Protein AF-A0A1G1SYT1-F1 (afdb_monomer)

Nearest PDB structures (foldseek):
  1r1u-assembly2_D  TM=5.328E-01  e=7.848E-03  Staphylococcus aureus
  6j05-assembly1_A  TM=5.611E-01  e=4.201E-02  Acidithiobacillus ferrooxidans
  6j05-assembly1_B  TM=4.981E-01  e=2.257E-02  Acidithiobacillus ferrooxidans
  8qkf-assembly1_B  TM=4.812E-01  e=3.079E-02  Mycolicibacterium smegmatis
  3e6m-assembly3_E  TM=3.627E-01  e=3.264E-01  Ruegeria pomeroyi

Solvent-accessible surface area (backbone atoms only — not comparable to full-atom values): 7547 Å² total; per-residue (Å²): 137,85,85,78,86,72,84,79,69,82,77,69,95,68,85,82,84,42,73,74,58,59,66,46,45,63,55,52,50,48,46,51,51,52,52,54,55,56,49,74,71,47,98,58,54,64,54,52,73,65,45,50,60,54,53,48,53,47,57,54,32,48,76,71,74,48,89,77,58,73,68,57,54,46,33,71,73,70,73,43,56,65,69,56,50,52,49,49,55,51,49,39,32,72,74,60,50,26,47,80,43,80,54,96,92,45,76,49,74,40,53,51,57,59,49,55,51,54,59,72,68,109

pLDDT: mean 73.46, std 10.27, range [47.88, 92.38]

Foldseek 3Di:
DDPPDDDDDPPDPDDPDDPVVVVLVVLVVVLVVVVVVLLVVAPDSVLCVLQVVLVVVQVVVVVVVNDDDPQVSSCVRVVDDSVVSVVSLVSCVVSVQWDWDDDPPDIDIDRVSNVVSVVVSD

Structure (mmCIF, N/CA/C/O backbone):
data_AF-A0A1G1SYT1-F1
#
_entry.id   AF-A0A1G1SYT1-F1
#
loop_
_atom_site.group_PDB
_atom_site.id
_atom_site.type_symbol
_atom_site.label_atom_id
_atom_site.label_alt_id
_atom_site.label_comp_id
_atom_site.label_asym_id
_atom_site.label_entity_id
_atom_site.label_seq_id
_atom_site.pdbx_PDB_ins_code
_atom_site.Cartn_x
_atom_site.Cartn_y
_atom_site.Cartn_z
_atom_site.occupancy
_atom_site.B_iso_or_equiv
_atom_site.auth_seq_id
_atom_site.auth_comp_id
_atom_site.auth_asym_id
_atom_site.auth_atom_id
_atom_site.pdbx_PDB_model_num
ATOM 1 N N . MET A 1 1 ? -18.704 38.503 13.436 1.00 47.88 1 MET A N 1
ATOM 2 C CA . MET A 1 1 ? -18.419 37.410 14.390 1.00 47.88 1 MET A CA 1
ATOM 3 C C . MET A 1 1 ? -17.553 36.396 13.669 1.00 47.88 1 MET A C 1
ATOM 5 O O . MET A 1 1 ? -18.030 35.772 12.733 1.00 47.88 1 MET A O 1
ATOM 9 N N . 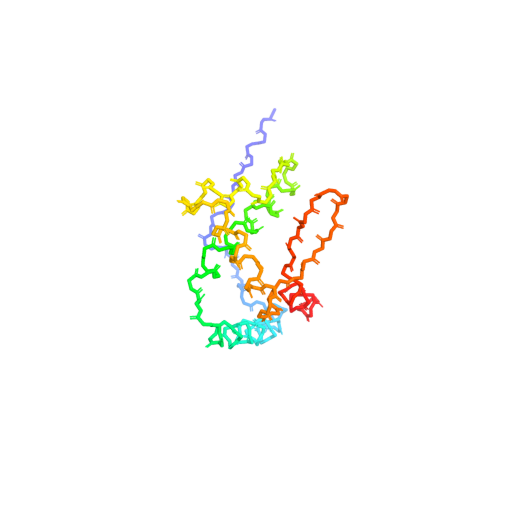SER A 1 2 ? -16.271 36.317 14.010 1.00 51.69 2 SER A N 1
ATOM 10 C CA . SER A 1 2 ? -15.328 35.349 13.446 1.00 51.69 2 SER A CA 1
ATOM 11 C C . SER A 1 2 ? -15.472 34.018 14.187 1.00 51.69 2 SER A C 1
ATOM 13 O O . SER A 1 2 ? -15.179 33.931 15.375 1.00 51.69 2 SER A O 1
ATOM 15 N N . LEU A 1 3 ? -15.948 32.983 13.493 1.00 63.25 3 LEU A N 1
ATOM 16 C CA . LEU A 1 3 ? -15.896 3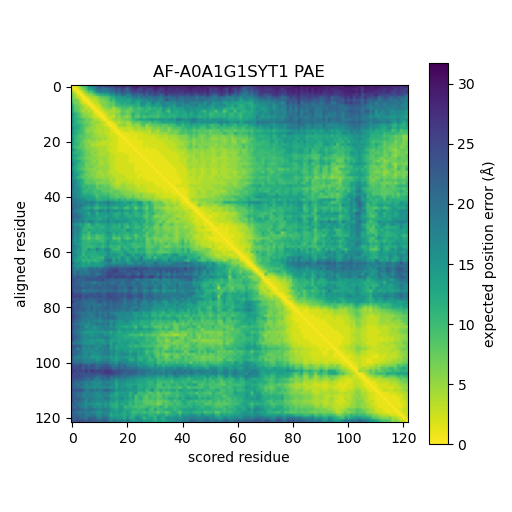1.601 13.972 1.00 63.25 3 LEU A CA 1
ATOM 17 C C . LEU A 1 3 ? -14.463 31.093 13.792 1.00 63.25 3 LEU A C 1
ATOM 19 O O . LEU A 1 3 ? -14.089 30.637 12.716 1.00 63.25 3 LEU A O 1
ATOM 23 N N . THR A 1 4 ? -13.643 31.197 14.835 1.00 65.94 4 THR A N 1
ATOM 24 C CA . THR A 1 4 ? -12.371 30.474 14.890 1.00 65.94 4 THR A CA 1
ATOM 25 C C . THR A 1 4 ? -12.682 29.024 15.233 1.00 65.94 4 THR A C 1
ATOM 27 O O . THR A 1 4 ? -12.879 28.687 16.400 1.00 65.94 4 THR A O 1
ATOM 30 N N . TRP A 1 5 ? -12.787 28.173 14.215 1.00 80.62 5 TRP A N 1
ATOM 31 C CA . TRP A 1 5 ? -12.771 26.731 14.432 1.00 80.62 5 TRP A CA 1
ATOM 32 C C . TRP A 1 5 ? -11.447 26.353 15.113 1.00 80.62 5 TRP A C 1
ATOM 34 O O . TRP A 1 5 ? -10.381 26.779 14.668 1.00 80.62 5 TRP A O 1
ATOM 44 N N . GLN A 1 6 ? -11.520 25.595 16.206 1.00 77.75 6 GLN A N 1
ATOM 45 C CA . GLN A 1 6 ? -10.358 25.042 16.899 1.00 77.75 6 GLN A CA 1
ATOM 46 C C . GLN A 1 6 ? -10.521 23.522 16.983 1.00 77.75 6 GLN A C 1
ATOM 48 O O . GLN A 1 6 ? -11.598 23.059 17.371 1.00 77.75 6 GLN A O 1
ATOM 53 N N . PRO A 1 7 ? -9.493 22.737 16.620 1.00 78.19 7 PRO A N 1
ATOM 54 C CA . PRO A 1 7 ? -9.558 21.292 16.752 1.00 78.19 7 PRO A CA 1
ATOM 55 C C . PRO A 1 7 ? -9.597 20.895 18.231 1.00 78.19 7 PRO A C 1
ATOM 57 O O . PRO A 1 7 ? -8.863 21.442 19.055 1.00 78.19 7 PRO A O 1
ATOM 60 N N . ASN A 1 8 ? -10.427 19.904 18.559 1.00 80.62 8 ASN A N 1
ATOM 61 C CA . ASN A 1 8 ? -10.381 19.262 19.869 1.00 80.62 8 ASN A CA 1
ATOM 62 C C . ASN A 1 8 ? -9.046 18.525 20.035 1.00 80.62 8 ASN A C 1
ATOM 64 O O . ASN A 1 8 ? -8.576 17.859 19.111 1.00 80.62 8 ASN A O 1
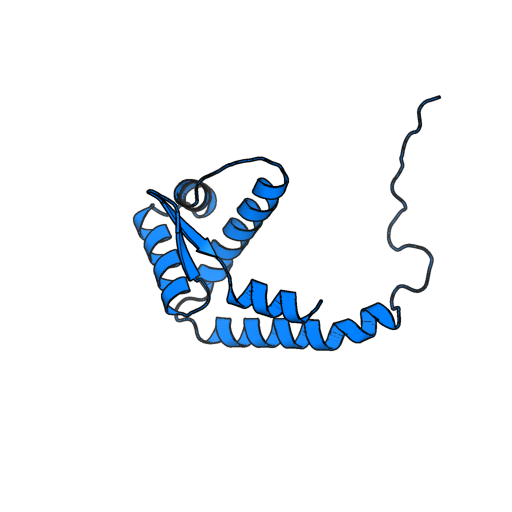ATOM 68 N N . LEU A 1 9 ? -8.453 18.624 21.225 1.00 80.88 9 LEU A N 1
ATOM 69 C CA . LEU A 1 9 ? -7.214 17.924 21.547 1.00 80.88 9 LEU A CA 1
ATOM 70 C C . LEU A 1 9 ? -7.455 16.410 21.602 1.00 80.88 9 LEU A C 1
ATOM 72 O O . LEU A 1 9 ? -8.455 15.947 22.151 1.00 80.88 9 LEU A O 1
ATOM 76 N N . LEU A 1 10 ? -6.523 15.650 21.027 1.00 84.06 10 LEU A N 1
ATOM 77 C CA . LEU A 1 10 ? -6.506 14.193 21.117 1.00 84.06 10 LEU A CA 1
ATOM 78 C C . LEU A 1 10 ? -5.755 13.750 22.391 1.00 84.06 10 LEU A C 1
ATOM 80 O O . LEU A 1 10 ? -4.748 14.375 22.734 1.00 84.06 10 LEU A O 1
ATOM 84 N N . PRO A 1 11 ? -6.189 12.663 23.061 1.00 83.62 11 PRO A N 1
ATOM 85 C CA . PRO A 1 11 ? -7.343 11.829 22.721 1.00 83.62 11 PRO A CA 1
ATOM 86 C C . PRO A 1 11 ? -8.678 12.482 23.124 1.00 83.62 11 PRO A C 1
ATOM 88 O O . PRO A 1 11 ? -8.734 13.213 24.114 1.00 83.62 11 PRO A O 1
ATOM 91 N N . PRO A 1 12 ? -9.771 12.208 22.390 1.00 81.62 12 PRO A N 1
ATOM 92 C CA . PRO A 1 12 ? -11.080 12.713 22.768 1.00 81.62 12 PRO A CA 1
ATOM 93 C C . PRO A 1 12 ? -11.516 12.098 24.102 1.00 81.62 12 PRO A C 1
ATOM 95 O O . PRO A 1 12 ? -11.240 10.934 24.396 1.00 81.62 12 PRO A O 1
ATOM 98 N N . SER A 1 13 ? -12.222 12.880 24.912 1.00 79.06 13 SER A N 1
ATOM 99 C CA . SER A 1 13 ? -12.800 12.399 26.165 1.00 79.06 13 SER A CA 1
ATOM 100 C C . SER A 1 13 ? -13.983 11.471 25.856 1.00 79.06 13 SER A C 1
ATOM 102 O O . SER A 1 13 ? -15.063 11.943 25.510 1.00 79.06 13 SER A O 1
ATOM 104 N N . GLY A 1 14 ? -13.783 10.153 25.927 1.00 82.44 14 GLY A N 1
ATOM 105 C CA . GLY A 1 14 ? -14.831 9.163 25.660 1.00 82.44 14 GLY A CA 1
ATOM 106 C C . GLY A 1 14 ? -14.309 7.736 25.473 1.00 82.44 14 GLY A C 1
ATOM 107 O O . GLY A 1 14 ? -13.107 7.485 25.533 1.00 82.44 14 GLY A O 1
ATOM 108 N N . GLU A 1 15 ? -15.230 6.797 25.246 1.00 83.25 15 GLU A N 1
ATOM 109 C CA . GLU A 1 15 ? -14.906 5.409 24.897 1.00 83.25 15 GLU A CA 1
ATOM 110 C C . GLU A 1 15 ? -14.338 5.350 23.469 1.00 83.25 15 GLU A C 1
ATOM 112 O O . GLU A 1 15 ? -15.043 5.604 22.493 1.00 83.25 15 GLU A O 1
ATOM 117 N N . LEU A 1 16 ? -13.046 5.033 23.349 1.00 82.31 16 LEU A N 1
ATOM 118 C CA . LEU A 1 16 ? -12.343 4.951 22.062 1.00 82.31 16 LEU A CA 1
ATOM 119 C C . LEU A 1 16 ? -12.603 3.616 21.345 1.00 82.31 16 LEU A C 1
ATOM 121 O O . LEU A 1 16 ? -12.673 3.555 20.117 1.00 82.31 16 LEU A O 1
ATOM 125 N N . GLU A 1 17 ? -12.766 2.540 22.112 1.00 88.94 17 GLU A N 1
ATOM 126 C CA . GLU A 1 17 ? -12.886 1.172 21.608 1.00 88.94 17 GLU A CA 1
ATOM 127 C C . GLU A 1 17 ? -14.348 0.744 21.486 1.00 88.94 17 GLU A C 1
ATOM 129 O O . GLU A 1 17 ? -14.869 -0.062 22.250 1.00 88.94 17 GLU A O 1
ATOM 134 N N . THR A 1 18 ? -15.042 1.277 20.486 1.00 91.62 18 THR A N 1
ATOM 135 C CA . THR A 1 18 ? -16.446 0.907 20.283 1.00 91.62 18 THR A CA 1
ATOM 136 C C . THR A 1 18 ? -16.583 -0.515 19.733 1.00 91.62 18 THR A C 1
ATOM 138 O O . THR A 1 18 ? -15.794 -0.970 18.900 1.00 91.62 18 THR A O 1
ATOM 141 N N . ARG A 1 19 ? -17.672 -1.208 20.097 1.00 90.69 19 ARG A N 1
ATOM 142 C CA . ARG A 1 19 ? -18.024 -2.525 19.527 1.00 90.69 19 ARG A CA 1
ATOM 143 C C . ARG A 1 19 ? -18.028 -2.524 17.992 1.00 90.69 19 ARG A C 1
ATOM 145 O O . ARG A 1 19 ? -17.671 -3.533 17.389 1.00 90.69 19 ARG A O 1
ATOM 152 N N . ALA A 1 20 ? -18.457 -1.430 17.361 1.00 88.81 20 ALA A N 1
ATOM 153 C CA . ALA A 1 20 ? -18.488 -1.312 15.905 1.00 88.81 20 ALA A CA 1
ATOM 154 C C . ALA A 1 20 ? -17.074 -1.340 15.299 1.00 88.81 20 ALA A C 1
ATOM 156 O O . ALA A 1 20 ? -16.831 -2.105 14.367 1.00 88.81 20 ALA A O 1
ATOM 157 N N . VAL A 1 21 ? -16.134 -0.578 15.868 1.00 88.94 21 VAL A N 1
ATOM 158 C CA . VAL A 1 21 ? -14.728 -0.551 15.429 1.00 88.94 21 VAL A CA 1
ATOM 159 C C . VAL A 1 21 ? -14.037 -1.881 15.737 1.00 88.94 21 VAL A C 1
ATOM 161 O O . VAL A 1 21 ? -13.411 -2.473 14.858 1.00 88.94 21 VAL A O 1
ATOM 164 N N . LEU A 1 22 ? -14.226 -2.420 16.946 1.00 91.06 22 LEU A N 1
ATOM 165 C CA . LEU A 1 22 ? -13.639 -3.699 17.356 1.00 91.06 22 LEU A CA 1
ATOM 166 C C . LEU A 1 22 ? -14.104 -4.874 16.486 1.00 91.06 22 LEU A C 1
ATOM 168 O O . LEU A 1 22 ? -13.329 -5.793 16.245 1.00 91.06 22 LEU A O 1
ATOM 172 N N . LYS A 1 23 ? -15.336 -4.846 15.962 1.00 92.38 23 LYS A N 1
ATOM 173 C CA . LYS A 1 23 ? -15.818 -5.860 15.009 1.00 92.38 23 LYS A CA 1
ATOM 174 C C . LYS A 1 23 ? -15.109 -5.807 13.653 1.00 92.38 23 LYS A C 1
ATOM 176 O O . LYS A 1 23 ? -15.006 -6.847 13.009 1.00 92.38 23 LYS A O 1
ATOM 18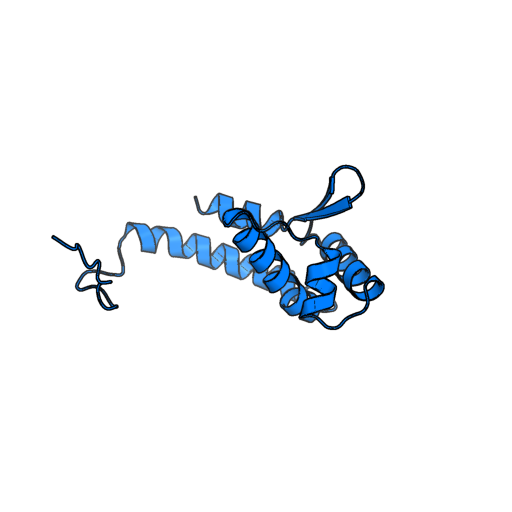1 N N . LYS A 1 24 ? -14.617 -4.639 13.223 1.00 89.06 24 LYS A N 1
ATOM 182 C CA . LYS A 1 24 ? -13.841 -4.490 11.977 1.00 89.06 24 LYS A CA 1
ATOM 183 C C . LYS A 1 24 ? -12.366 -4.877 12.149 1.00 89.06 24 LYS A C 1
ATOM 185 O O . LYS A 1 24 ? -11.726 -5.279 11.178 1.00 89.06 24 LYS A O 1
ATOM 190 N N . LEU A 1 25 ? -11.836 -4.817 13.375 1.00 89.88 25 LEU A N 1
ATOM 191 C CA . LEU A 1 25 ? -10.424 -5.085 13.675 1.00 89.88 25 LEU A CA 1
ATOM 192 C C . LEU A 1 25 ? -9.917 -6.460 13.182 1.00 89.88 25 LEU A C 1
ATOM 194 O O . LEU A 1 25 ? -8.841 -6.486 12.585 1.00 89.88 25 LEU A O 1
ATOM 198 N N . PRO A 1 26 ? -10.626 -7.596 13.366 1.00 90.69 26 PRO A N 1
ATOM 199 C CA . PRO A 1 26 ? -10.148 -8.895 12.890 1.00 90.69 26 PRO A CA 1
ATOM 200 C C . PRO A 1 26 ? -9.972 -8.943 11.372 1.00 90.69 26 PRO A C 1
ATOM 202 O O . PRO A 1 26 ? -8.953 -9.437 10.897 1.00 90.69 26 PRO A O 1
ATOM 205 N N . ALA A 1 27 ? -10.931 -8.391 10.622 1.00 87.38 27 ALA A N 1
ATOM 206 C CA . ALA A 1 27 ? -10.876 -8.363 9.167 1.00 87.38 27 ALA A CA 1
ATOM 207 C C . ALA A 1 27 ? -9.711 -7.486 8.685 1.00 87.38 27 ALA A C 1
ATOM 209 O O . ALA A 1 27 ? -8.910 -7.936 7.871 1.00 87.38 27 ALA A O 1
ATOM 210 N N . ALA A 1 28 ? -9.542 -6.290 9.262 1.00 86.44 28 ALA A N 1
ATOM 211 C CA . ALA A 1 28 ? -8.431 -5.397 8.929 1.00 86.44 28 ALA A CA 1
ATOM 212 C C . ALA A 1 28 ? -7.059 -6.021 9.251 1.00 86.44 28 ALA A C 1
ATOM 214 O O . ALA A 1 28 ? -6.111 -5.896 8.477 1.00 86.44 28 ALA A O 1
ATOM 215 N N . ARG A 1 29 ? -6.948 -6.747 10.373 1.00 87.56 29 ARG A N 1
ATOM 216 C CA . ARG A 1 29 ? -5.719 -7.468 10.739 1.00 87.56 29 ARG A CA 1
ATOM 217 C C . ARG A 1 29 ? -5.430 -8.649 9.814 1.00 87.56 29 ARG A C 1
ATOM 219 O O . ARG A 1 29 ? -4.265 -8.867 9.497 1.00 87.56 29 ARG A O 1
ATOM 226 N N . ALA A 1 30 ? -6.451 -9.397 9.396 1.00 87.62 30 ALA A N 1
ATOM 227 C CA . ALA A 1 30 ? -6.299 -10.506 8.452 1.00 87.62 30 ALA A CA 1
ATOM 228 C C . ALA A 1 30 ? -5.818 -10.003 7.084 1.00 87.62 30 ALA A C 1
ATOM 230 O O . ALA A 1 30 ? -4.835 -10.510 6.555 1.00 87.62 30 ALA A O 1
ATOM 231 N N . ALA A 1 31 ? -6.444 -8.937 6.594 1.00 81.88 31 ALA A N 1
ATOM 232 C CA . ALA A 1 31 ? -6.050 -8.209 5.398 1.00 81.88 31 ALA A CA 1
ATOM 233 C C . ALA A 1 31 ? -4.567 -7.770 5.437 1.00 81.88 31 ALA A C 1
ATOM 235 O O . ALA A 1 31 ? -3.791 -8.058 4.527 1.00 81.88 31 ALA A O 1
ATOM 236 N N . LEU A 1 32 ? -4.122 -7.145 6.534 1.00 83.81 32 LEU A N 1
ATOM 237 C CA . LEU A 1 32 ? -2.716 -6.751 6.681 1.00 83.81 32 LEU A CA 1
ATOM 238 C C . LEU A 1 32 ? -1.759 -7.958 6.736 1.00 83.81 32 LEU A C 1
ATOM 240 O O . LEU A 1 32 ? -0.642 -7.888 6.224 1.00 83.81 32 LEU A O 1
ATOM 244 N N . ALA A 1 33 ? -2.179 -9.060 7.362 1.00 86.19 33 ALA A N 1
ATOM 245 C CA . ALA A 1 33 ? -1.383 -10.281 7.439 1.00 86.19 33 ALA A CA 1
ATOM 246 C C . ALA A 1 33 ? -1.222 -10.958 6.069 1.00 86.19 33 ALA A C 1
ATOM 248 O O . ALA A 1 33 ? -0.129 -11.422 5.754 1.00 86.19 33 ALA A O 1
ATOM 249 N N . GLU A 1 34 ? -2.278 -10.974 5.253 1.00 83.75 34 GLU A N 1
ATOM 250 C CA . GLU A 1 34 ? -2.246 -11.479 3.878 1.00 83.75 34 GLU A CA 1
ATOM 251 C C . GLU A 1 34 ? -1.294 -10.653 3.013 1.00 83.75 34 GLU A C 1
ATOM 253 O O . GLU A 1 34 ? -0.378 -11.216 2.413 1.00 83.75 34 GLU A O 1
ATOM 258 N N . LEU A 1 35 ? -1.421 -9.319 3.042 1.00 80.19 35 LEU A N 1
ATOM 259 C CA . LEU A 1 35 ? -0.497 -8.427 2.342 1.00 80.19 35 LEU A CA 1
ATOM 260 C C . LEU A 1 35 ? 0.951 -8.699 2.766 1.00 80.19 35 LEU A C 1
ATOM 262 O O . LEU A 1 35 ? 1.806 -8.913 1.913 1.00 80.19 35 LEU A O 1
ATOM 266 N N . LYS A 1 36 ? 1.224 -8.766 4.077 1.00 82.56 36 LYS A N 1
ATOM 267 C CA . LYS A 1 36 ? 2.565 -9.067 4.602 1.00 82.56 36 LYS A CA 1
ATOM 268 C C . LYS A 1 36 ? 3.094 -10.422 4.115 1.00 82.56 36 LYS A C 1
ATOM 270 O O . LYS A 1 36 ? 4.287 -10.543 3.853 1.00 82.56 36 LYS A O 1
ATOM 275 N N . GLY A 1 37 ? 2.227 -11.426 3.996 1.00 83.44 37 GLY A N 1
ATOM 276 C CA . GLY A 1 37 ? 2.577 -12.733 3.444 1.00 83.44 37 GLY A CA 1
ATOM 277 C C . GLY A 1 37 ? 2.962 -12.668 1.966 1.00 83.44 37 GLY A C 1
ATOM 278 O O . GLY A 1 37 ? 3.965 -13.258 1.584 1.00 83.44 37 GLY A O 1
ATOM 279 N N . ILE A 1 38 ? 2.214 -11.914 1.155 1.00 77.56 38 ILE A N 1
ATOM 280 C CA . ILE A 1 38 ? 2.512 -11.716 -0.272 1.00 77.56 38 ILE A CA 1
ATOM 281 C C . ILE A 1 38 ? 3.833 -10.961 -0.440 1.00 77.56 38 ILE A C 1
ATOM 283 O O . ILE A 1 38 ? 4.678 -11.386 -1.225 1.00 77.56 38 ILE A O 1
ATOM 287 N N . VAL A 1 39 ? 4.059 -9.901 0.345 1.00 76.62 39 VAL A N 1
ATOM 288 C CA . VAL A 1 39 ? 5.318 -9.138 0.321 1.00 76.62 39 VAL A CA 1
ATOM 289 C C . VAL A 1 39 ? 6.532 -10.046 0.524 1.00 76.62 39 VAL A C 1
ATOM 291 O O . VAL A 1 39 ? 7.481 -9.965 -0.249 1.00 76.62 39 VAL A O 1
ATOM 294 N N . ALA A 1 40 ? 6.451 -10.976 1.478 1.00 78.81 40 ALA A N 1
ATOM 295 C CA . ALA A 1 40 ? 7.532 -11.909 1.801 1.00 78.81 40 ALA A CA 1
ATOM 296 C C . ALA A 1 40 ? 7.909 -12.885 0.669 1.00 78.81 40 ALA A C 1
ATOM 298 O O . ALA A 1 40 ? 8.924 -13.576 0.760 1.00 78.81 40 ALA A O 1
ATOM 299 N N . THR A 1 41 ? 7.093 -12.982 -0.386 1.00 77.56 41 THR A N 1
ATOM 300 C CA . THR A 1 41 ? 7.350 -13.855 -1.544 1.00 77.56 41 THR A CA 1
ATOM 301 C C . THR A 1 41 ? 8.080 -13.143 -2.686 1.00 77.56 41 THR A C 1
ATOM 303 O O . THR A 1 41 ? 8.467 -13.788 -3.660 1.00 77.56 41 THR A O 1
ATOM 306 N N . ILE A 1 42 ? 8.301 -11.830 -2.573 1.00 74.12 42 ILE A N 1
ATOM 307 C CA . ILE A 1 42 ? 8.858 -11.001 -3.643 1.00 74.12 42 ILE A CA 1
ATOM 308 C C . ILE A 1 42 ? 10.389 -11.030 -3.588 1.00 74.12 42 ILE A C 1
ATOM 310 O O . ILE A 1 42 ? 10.966 -10.762 -2.534 1.00 74.12 42 ILE A O 1
ATOM 314 N N . PRO A 1 43 ? 11.082 -11.263 -4.719 1.00 66.50 43 PRO A N 1
ATOM 315 C CA . PRO A 1 43 ? 12.546 -11.325 -4.757 1.00 66.50 43 PRO A CA 1
ATOM 316 C C . PRO A 1 43 ? 13.261 -10.047 -4.285 1.00 66.50 43 PRO A C 1
ATOM 318 O O . PRO A 1 43 ? 14.425 -10.102 -3.893 1.00 66.50 43 PRO A O 1
ATOM 321 N N . ASN A 1 44 ? 12.589 -8.894 -4.350 1.00 68.00 44 ASN A N 1
ATOM 322 C CA . ASN A 1 44 ? 13.100 -7.600 -3.905 1.00 68.00 44 ASN A CA 1
ATOM 323 C C . ASN A 1 44 ? 12.003 -6.766 -3.216 1.00 68.00 44 ASN A C 1
ATOM 325 O O . ASN A 1 44 ? 11.376 -5.905 -3.834 1.00 68.00 44 ASN A O 1
ATOM 329 N N . GLU A 1 45 ? 11.794 -7.009 -1.920 1.00 68.12 45 GLU A N 1
ATOM 330 C CA . GLU A 1 45 ? 10.816 -6.289 -1.088 1.00 68.12 45 GLU A CA 1
ATOM 331 C C . GLU A 1 45 ? 11.022 -4.764 -1.061 1.00 68.12 45 GLU A C 1
ATOM 333 O O . GLU A 1 45 ? 10.048 -4.024 -0.914 1.00 68.12 45 GLU A O 1
ATOM 338 N N . SER A 1 46 ? 12.260 -4.274 -1.244 1.00 68.88 46 SER A N 1
ATOM 339 C CA . SER A 1 46 ? 12.565 -2.830 -1.254 1.00 68.88 46 SER A CA 1
ATOM 340 C C . SER A 1 46 ? 11.749 -2.087 -2.305 1.00 68.88 46 SER A C 1
ATOM 342 O O . SER A 1 46 ? 11.336 -0.955 -2.077 1.00 68.88 46 SER A O 1
ATOM 344 N N . ILE A 1 47 ? 11.430 -2.755 -3.419 1.00 69.38 47 ILE A N 1
ATOM 345 C CA . ILE A 1 47 ? 10.616 -2.187 -4.490 1.00 69.38 47 ILE A CA 1
ATOM 346 C C . ILE A 1 47 ? 9.249 -1.730 -3.960 1.00 69.38 47 ILE A C 1
ATOM 348 O O . ILE A 1 47 ? 8.740 -0.706 -4.402 1.00 69.38 47 ILE A O 1
ATOM 352 N N . LEU A 1 48 ? 8.640 -2.423 -2.996 1.00 68.50 48 LEU A N 1
ATOM 353 C CA . LEU A 1 48 ? 7.358 -1.999 -2.425 1.00 68.50 48 LEU A CA 1
ATOM 354 C C . LEU A 1 48 ? 7.475 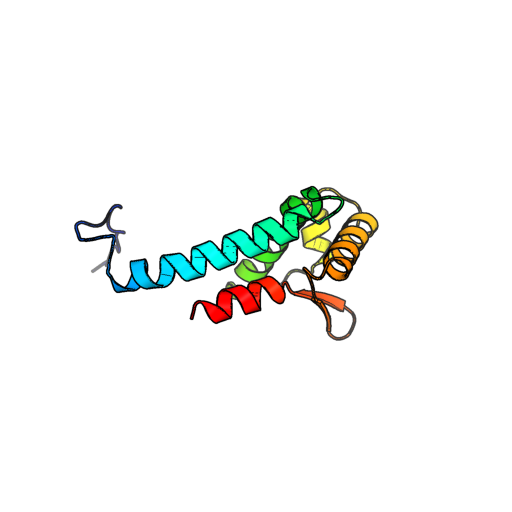-0.760 -1.544 1.00 68.50 48 LEU A C 1
ATOM 356 O O . LEU A 1 48 ? 6.643 0.134 -1.658 1.00 68.50 48 LEU A O 1
ATOM 360 N N . LEU A 1 49 ? 8.504 -0.692 -0.698 1.00 68.44 49 LEU A N 1
ATOM 361 C CA . LEU A 1 49 ? 8.770 0.492 0.126 1.00 68.44 49 LEU A CA 1
ATOM 362 C C . LEU A 1 49 ? 9.048 1.721 -0.740 1.00 68.44 49 LEU A C 1
ATOM 364 O O . LEU A 1 49 ? 8.668 2.828 -0.382 1.00 68.44 49 LEU A O 1
ATOM 368 N N . ASP A 1 50 ? 9.652 1.492 -1.899 1.00 65.06 50 ASP A N 1
ATOM 369 C CA . ASP A 1 50 ? 9.994 2.515 -2.871 1.00 65.06 50 ASP A CA 1
ATOM 370 C C . ASP A 1 50 ? 8.778 2.965 -3.706 1.00 65.06 50 ASP A C 1
ATOM 372 O O . ASP A 1 50 ? 8.652 4.129 -4.079 1.00 65.06 50 ASP A O 1
ATOM 376 N N . THR A 1 51 ? 7.856 2.050 -4.015 1.00 68.62 51 THR A N 1
ATOM 377 C CA . THR A 1 51 ? 6.754 2.286 -4.968 1.00 68.62 51 THR A CA 1
ATOM 378 C C . THR A 1 51 ? 5.411 2.611 -4.318 1.00 68.62 51 THR A C 1
ATOM 380 O O . THR A 1 51 ? 4.626 3.352 -4.909 1.00 68.62 51 THR A O 1
ATOM 383 N N . LEU A 1 52 ? 5.111 2.064 -3.135 1.00 71.25 52 LEU A N 1
ATOM 384 C CA . LEU A 1 52 ? 3.827 2.265 -2.453 1.00 71.25 52 LEU A CA 1
ATOM 385 C C . LEU A 1 52 ? 3.611 3.716 -2.007 1.00 71.25 52 LEU A C 1
ATOM 387 O O . LEU A 1 52 ? 2.533 4.237 -2.296 1.00 71.25 52 LEU A O 1
ATOM 391 N N . PRO A 1 53 ? 4.593 4.403 -1.385 1.00 71.06 53 PRO A N 1
ATOM 392 C CA . PRO A 1 53 ? 4.432 5.808 -1.016 1.00 71.06 53 PRO A CA 1
ATOM 393 C C . PRO A 1 53 ? 4.132 6.690 -2.228 1.00 71.06 53 PRO A C 1
ATOM 395 O O . PRO A 1 53 ? 3.316 7.597 -2.139 1.00 71.06 53 PRO A O 1
ATOM 398 N N . LEU A 1 54 ? 4.716 6.375 -3.390 1.00 69.19 54 LEU A N 1
ATOM 399 C CA . LEU A 1 54 ? 4.473 7.110 -4.632 1.00 69.19 54 LEU A CA 1
ATOM 400 C C . LEU A 1 54 ? 3.058 6.922 -5.167 1.00 69.19 54 LEU A C 1
ATOM 402 O O . LEU A 1 54 ? 2.448 7.868 -5.668 1.00 69.19 54 LEU A O 1
ATOM 406 N N . GLN A 1 55 ? 2.540 5.697 -5.087 1.00 68.69 55 GLN A N 1
ATOM 407 C CA . GLN A 1 55 ? 1.164 5.417 -5.483 1.00 68.69 55 GLN A CA 1
ATOM 408 C C . GLN A 1 55 ? 0.177 6.106 -4.541 1.00 68.69 55 GLN A C 1
ATOM 410 O O . GLN A 1 55 ? -0.773 6.722 -5.019 1.00 68.69 55 GLN A O 1
ATOM 415 N N . GLU A 1 56 ? 0.440 6.091 -3.232 1.00 70.19 56 GLU A N 1
ATOM 416 C CA . GLU A 1 56 ? -0.418 6.765 -2.259 1.00 70.19 56 GLU A CA 1
ATOM 417 C C . GLU A 1 56 ? -0.351 8.293 -2.395 1.00 70.19 56 GLU A C 1
ATOM 419 O O . GLU A 1 56 ? -1.388 8.951 -2.433 1.00 70.19 56 GLU A O 1
ATOM 424 N N . ALA A 1 57 ? 0.843 8.867 -2.572 1.00 71.19 57 ALA A N 1
ATOM 425 C CA . ALA A 1 57 ? 1.025 10.296 -2.811 1.00 71.19 57 ALA A CA 1
ATOM 426 C C . ALA A 1 57 ? 0.286 10.755 -4.074 1.00 71.19 57 ALA A C 1
ATOM 428 O O . ALA A 1 57 ? -0.358 11.804 -4.058 1.00 71.19 57 ALA A O 1
ATOM 429 N N . LYS A 1 58 ? 0.315 9.957 -5.151 1.00 68.38 58 LYS A N 1
ATOM 430 C CA . LYS A 1 58 ? -0.459 10.219 -6.371 1.00 68.38 58 LYS A CA 1
ATOM 431 C C . LYS A 1 58 ? -1.959 10.178 -6.109 1.00 68.38 58 LYS A C 1
ATOM 433 O O . LYS A 1 58 ? -2.667 11.086 -6.532 1.00 68.38 58 LYS A O 1
ATOM 438 N N . ASP A 1 59 ? -2.449 9.110 -5.489 1.00 67.69 59 ASP A N 1
ATOM 439 C CA . ASP A 1 59 ? -3.886 8.907 -5.303 1.00 67.69 59 ASP A CA 1
ATOM 440 C C . ASP A 1 59 ? -4.459 9.937 -4.319 1.00 67.69 59 ASP A C 1
ATOM 442 O O . ASP A 1 59 ? -5.534 10.480 -4.564 1.00 67.69 59 ASP A O 1
ATOM 446 N N . SER A 1 60 ? -3.689 10.312 -3.294 1.00 69.56 60 SER A N 1
ATOM 447 C CA . SER A 1 60 ? -3.973 11.448 -2.411 1.00 69.56 60 SER A CA 1
ATOM 448 C C . SER A 1 60 ? -3.999 12.774 -3.186 1.00 69.56 60 SER A C 1
ATOM 450 O O . SER A 1 60 ? -4.981 13.511 -3.132 1.00 69.56 60 SER A O 1
ATOM 452 N N . SER A 1 61 ? -2.987 13.035 -4.020 1.00 65.06 61 SER A N 1
ATOM 453 C CA . SER A 1 61 ? -2.909 14.247 -4.856 1.00 65.06 61 SER A CA 1
ATOM 454 C C . SER A 1 61 ? -4.042 14.342 -5.888 1.00 65.06 61 SER A C 1
ATOM 456 O O . SER A 1 61 ? -4.515 15.435 -6.204 1.00 65.06 61 SER A O 1
ATOM 458 N N . ALA A 1 62 ? -4.521 13.205 -6.402 1.00 65.19 62 ALA A N 1
ATOM 459 C CA . ALA A 1 62 ? -5.647 13.153 -7.329 1.00 65.19 62 ALA A CA 1
ATOM 460 C C . ALA A 1 62 ? -6.965 13.570 -6.657 1.00 65.19 62 ALA A C 1
ATOM 462 O O . ALA A 1 62 ? -7.781 14.237 -7.295 1.00 65.19 62 ALA A O 1
ATOM 463 N N . VAL A 1 63 ? -7.153 13.243 -5.370 1.00 64.12 63 VAL A N 1
ATOM 464 C CA . VAL A 1 63 ? -8.285 13.747 -4.566 1.00 64.12 63 VAL A CA 1
ATOM 465 C C . VAL A 1 63 ? -8.225 15.275 -4.434 1.00 64.12 63 VAL A C 1
ATOM 467 O O . VAL A 1 63 ? -9.263 15.934 -4.400 1.00 64.12 63 VAL A O 1
ATOM 470 N N . GLU A 1 64 ? -7.023 15.853 -4.443 1.00 61.53 64 GLU A N 1
ATOM 471 C CA . GLU A 1 64 ? -6.775 17.295 -4.329 1.00 61.53 64 GLU A CA 1
ATOM 472 C C . GLU A 1 64 ? -6.730 18.047 -5.681 1.00 61.53 64 GLU A C 1
ATOM 474 O O . GLU A 1 64 ? -6.430 19.239 -5.712 1.00 61.53 64 GLU A O 1
ATOM 479 N N . ASN A 1 65 ? -7.078 17.398 -6.804 1.00 50.88 65 ASN A N 1
ATOM 480 C CA . ASN A 1 65 ? -6.988 17.942 -8.175 1.00 50.88 65 ASN A CA 1
ATOM 481 C C . ASN A 1 65 ? -5.561 18.301 -8.650 1.00 50.88 65 ASN A C 1
ATOM 483 O O . ASN A 1 65 ? -5.391 19.141 -9.538 1.00 50.88 65 ASN A O 1
ATOM 487 N N . ILE A 1 66 ? -4.527 17.646 -8.119 1.00 55.00 66 ILE A N 1
ATOM 488 C CA . ILE A 1 66 ? -3.143 17.774 -8.596 1.00 55.00 66 ILE A CA 1
ATOM 489 C C . ILE A 1 66 ? -2.843 16.593 -9.536 1.00 55.00 66 ILE A C 1
ATOM 491 O O . ILE A 1 66 ? -2.725 15.447 -9.105 1.00 55.00 66 ILE A O 1
ATOM 495 N N . ILE A 1 67 ? -2.744 16.856 -10.846 1.00 52.91 67 ILE A N 1
ATOM 496 C CA . ILE A 1 67 ? -2.534 15.822 -11.876 1.00 52.91 67 ILE A CA 1
ATOM 497 C C . ILE A 1 67 ? -1.039 15.719 -12.213 1.00 52.91 67 ILE A C 1
ATOM 499 O O . ILE A 1 67 ? -0.502 16.584 -12.900 1.00 52.91 67 ILE A O 1
ATOM 503 N N . THR A 1 68 ? -0.394 14.626 -11.794 1.00 56.06 68 THR A N 1
ATOM 504 C CA . THR A 1 68 ? 1.001 14.282 -12.140 1.00 56.06 68 THR A CA 1
ATOM 505 C C . THR A 1 68 ? 1.083 12.883 -12.774 1.00 56.06 68 THR A C 1
ATOM 507 O O . THR A 1 68 ? 0.240 12.020 -12.515 1.00 56.06 68 THR A O 1
ATOM 510 N N . THR A 1 69 ? 2.079 12.633 -13.636 1.00 61.16 69 THR A N 1
ATOM 511 C CA . THR A 1 69 ? 2.269 11.342 -14.325 1.00 61.16 69 THR A CA 1
ATOM 512 C C . THR A 1 69 ? 3.136 10.343 -13.532 1.00 61.16 69 THR A C 1
ATOM 514 O O . THR A 1 69 ? 3.980 10.729 -12.725 1.00 61.16 69 THR A O 1
ATOM 517 N N . HIS A 1 70 ? 2.944 9.034 -13.768 1.00 57.97 70 HIS A N 1
ATOM 518 C CA . HIS A 1 70 ? 3.628 7.954 -13.027 1.00 57.97 70 HIS A CA 1
ATOM 519 C C . HIS A 1 70 ? 5.157 8.000 -13.169 1.00 57.97 70 HIS A C 1
ATOM 521 O O . HIS A 1 70 ? 5.868 7.759 -12.200 1.00 57.97 70 HIS A O 1
ATOM 527 N N . ASP A 1 71 ? 5.669 8.325 -14.357 1.00 56.09 71 ASP A N 1
ATOM 528 C CA . ASP A 1 71 ? 7.111 8.303 -14.626 1.00 56.09 71 ASP A CA 1
ATOM 529 C C . ASP A 1 71 ? 7.852 9.475 -13.966 1.00 56.09 71 ASP A C 1
ATOM 531 O O . ASP A 1 71 ? 9.039 9.353 -13.664 1.00 56.09 71 ASP A O 1
ATOM 535 N N . GLU A 1 72 ? 7.174 10.607 -13.771 1.00 60.72 72 GLU A N 1
ATOM 536 C CA . GLU A 1 72 ? 7.751 11.829 -13.199 1.00 60.72 72 GLU A CA 1
ATOM 537 C C . GLU A 1 72 ? 7.824 11.753 -11.669 1.00 60.72 72 GLU A C 1
ATOM 539 O O . GLU A 1 72 ? 8.864 12.090 -11.107 1.00 60.72 72 GLU A O 1
ATOM 544 N N .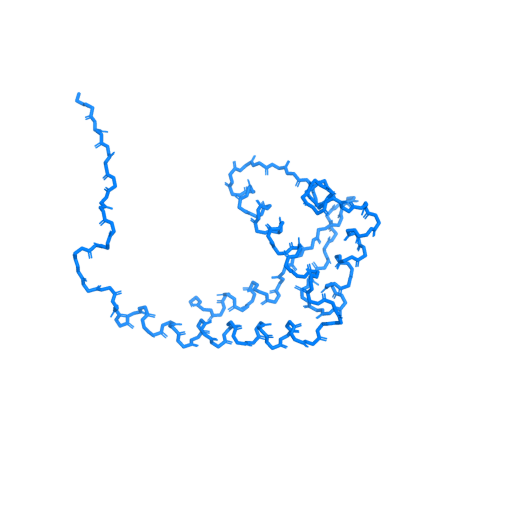 LEU A 1 73 ? 6.790 11.215 -11.003 1.00 62.84 73 LEU A N 1
ATOM 545 C CA . LEU A 1 73 ? 6.809 10.956 -9.551 1.00 62.84 73 LEU A CA 1
ATOM 546 C C . LEU A 1 73 ? 7.907 9.964 -9.169 1.00 62.84 73 LEU A C 1
ATOM 548 O O . LEU A 1 73 ? 8.713 10.220 -8.278 1.00 62.84 73 LEU A O 1
ATOM 552 N N . PHE A 1 74 ? 7.988 8.854 -9.904 1.00 60.81 74 PHE A N 1
ATOM 553 C CA . PHE A 1 74 ? 8.980 7.813 -9.654 1.00 60.81 74 PHE A CA 1
ATOM 554 C C . PHE A 1 74 ? 10.422 8.297 -9.821 1.00 60.81 74 PHE A C 1
ATOM 556 O O . PHE A 1 74 ? 11.288 7.934 -9.028 1.00 60.81 74 PHE A O 1
ATOM 563 N N . GLN A 1 75 ? 10.697 9.131 -10.826 1.00 59.34 75 GLN A N 1
ATOM 564 C CA . GLN A 1 75 ? 12.031 9.707 -11.016 1.00 59.34 75 GLN A CA 1
ATOM 565 C C . GLN A 1 75 ? 12.383 10.732 -9.932 1.00 59.34 75 GLN A C 1
ATOM 567 O O . GLN A 1 75 ? 13.526 10.758 -9.472 1.00 59.34 75 GLN A O 1
ATOM 572 N N . ALA A 1 76 ? 11.418 11.568 -9.533 1.00 60.97 76 ALA A N 1
ATOM 573 C CA . ALA A 1 76 ? 11.637 12.645 -8.574 1.00 60.97 76 ALA A CA 1
ATOM 574 C C . ALA A 1 76 ? 11.949 12.125 -7.162 1.00 60.97 76 ALA A C 1
ATOM 576 O O . ALA A 1 76 ? 12.817 12.681 -6.488 1.00 60.97 76 ALA A O 1
ATOM 577 N N . GLU A 1 77 ? 11.287 11.051 -6.731 1.00 60.06 77 GLU A N 1
ATOM 578 C CA . GLU A 1 77 ? 11.344 10.612 -5.333 1.00 60.06 77 GLU A CA 1
ATOM 579 C C . GLU A 1 77 ? 12.351 9.482 -5.090 1.00 60.06 77 GLU A C 1
ATOM 581 O O . GLU A 1 77 ? 13.090 9.514 -4.106 1.00 60.06 77 GLU A O 1
ATOM 586 N N . LEU A 1 78 ? 12.480 8.533 -6.026 1.00 63.38 78 LEU A N 1
ATOM 587 C CA . LEU A 1 78 ? 13.416 7.409 -5.886 1.00 63.38 78 LEU A CA 1
ATOM 588 C C . LEU A 1 78 ? 14.833 7.719 -6.364 1.00 63.38 78 LEU A C 1
ATOM 590 O O . LEU A 1 78 ? 15.739 6.911 -6.163 1.00 63.38 78 LEU A O 1
ATOM 594 N N . LYS A 1 79 ? 15.048 8.869 -7.018 1.00 66.69 79 LYS A N 1
ATOM 595 C CA . LYS A 1 79 ? 16.323 9.225 -7.671 1.00 66.69 79 LYS A CA 1
ATOM 596 C C . LYS A 1 79 ? 16.835 8.135 -8.628 1.00 66.69 79 LYS A C 1
ATOM 598 O O . LYS A 1 79 ? 18.036 8.043 -8.884 1.00 66.69 79 LYS A O 1
ATOM 603 N N . VAL A 1 80 ? 15.940 7.300 -9.157 1.00 67.94 80 VAL A N 1
ATOM 604 C CA . VAL A 1 80 ? 16.267 6.237 -10.113 1.00 67.94 80 VAL A CA 1
ATOM 605 C C . VAL A 1 80 ? 15.953 6.679 -11.535 1.00 67.94 80 VAL A C 1
ATOM 607 O O . VAL A 1 80 ? 15.092 7.523 -11.782 1.00 67.94 80 VAL A O 1
ATOM 610 N N . SER A 1 81 ? 16.652 6.087 -12.500 1.00 70.81 81 SER A N 1
ATOM 611 C CA . SER A 1 81 ? 16.393 6.357 -13.909 1.00 70.81 81 SER A CA 1
ATOM 612 C C . SER A 1 81 ? 15.021 5.809 -14.330 1.00 70.81 81 SER A C 1
ATOM 614 O O . SER A 1 81 ? 14.532 4.808 -13.798 1.00 70.81 81 SER A O 1
ATOM 616 N N . ARG A 1 82 ? 14.402 6.442 -15.334 1.00 67.06 82 ARG A N 1
ATOM 617 C CA . ARG A 1 82 ? 13.110 6.019 -15.907 1.00 67.06 82 ARG A CA 1
ATOM 618 C C . ARG A 1 82 ? 13.045 4.520 -16.277 1.00 67.06 82 ARG A C 1
ATOM 620 O O . ARG A 1 82 ? 12.023 3.899 -15.992 1.00 67.06 82 ARG A O 1
ATOM 627 N N . PRO A 1 83 ? 14.100 3.896 -16.847 1.00 74.50 83 PRO A N 1
ATOM 628 C CA . PRO A 1 83 ? 14.119 2.452 -17.097 1.00 74.50 83 PRO A CA 1
ATOM 629 C C . PRO A 1 83 ? 14.041 1.604 -15.821 1.00 74.50 83 PRO A C 1
ATOM 631 O O . PRO A 1 83 ? 13.360 0.582 -15.812 1.00 74.50 83 PRO A O 1
ATOM 634 N N . THR A 1 84 ? 14.702 2.030 -14.741 1.00 73.50 84 THR A N 1
ATOM 635 C CA . THR A 1 84 ? 14.679 1.323 -13.452 1.00 73.50 84 THR A CA 1
ATOM 636 C C . THR A 1 84 ? 13.294 1.391 -12.815 1.00 73.50 84 THR A C 1
ATOM 638 O O . THR A 1 84 ? 12.764 0.360 -12.409 1.00 73.50 84 THR A O 1
ATOM 641 N N . ALA A 1 85 ? 12.659 2.567 -12.819 1.00 70.19 85 ALA A N 1
ATOM 642 C CA . ALA A 1 85 ? 11.280 2.723 -12.353 1.00 70.19 85 ALA A CA 1
ATOM 643 C C . ALA A 1 85 ? 10.294 1.853 -13.155 1.00 70.19 85 ALA A C 1
ATOM 645 O O . ALA A 1 85 ? 9.451 1.163 -12.584 1.00 70.19 85 ALA A O 1
ATOM 646 N N . ALA A 1 86 ? 10.434 1.820 -14.484 1.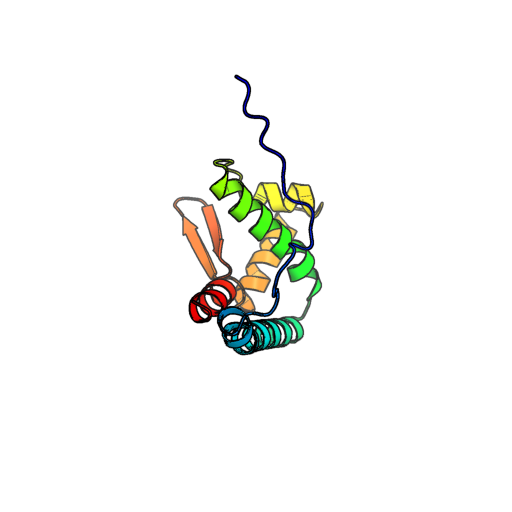00 75.81 86 ALA A N 1
ATOM 647 C CA . ALA A 1 86 ? 9.613 0.966 -15.337 1.00 75.81 86 ALA A CA 1
ATOM 648 C C . ALA A 1 86 ? 9.834 -0.531 -15.054 1.00 75.81 86 ALA A C 1
ATOM 650 O O . ALA A 1 86 ? 8.876 -1.303 -15.065 1.00 75.81 86 ALA A O 1
ATOM 651 N N . SER A 1 87 ? 11.076 -0.945 -14.781 1.00 80.56 87 SER A N 1
ATOM 652 C CA . SER A 1 87 ? 11.406 -2.319 -14.384 1.00 80.56 87 SER A CA 1
ATOM 653 C C . SER A 1 87 ? 10.689 -2.715 -13.091 1.00 80.56 87 SER A C 1
ATOM 655 O O . SER A 1 87 ? 10.035 -3.753 -13.042 1.00 80.56 87 SER A O 1
ATOM 657 N N . TYR A 1 88 ? 10.716 -1.843 -12.081 1.00 80.00 88 TYR A N 1
ATOM 658 C CA . TYR A 1 88 ? 10.046 -2.061 -10.798 1.00 80.00 88 TYR A CA 1
ATOM 659 C C . TYR A 1 88 ? 8.531 -2.207 -10.942 1.00 80.00 88 TYR A C 1
ATOM 661 O O . TYR A 1 88 ? 7.952 -3.156 -10.418 1.00 80.00 88 TYR A O 1
ATOM 669 N N . LEU A 1 89 ? 7.889 -1.324 -11.710 1.00 76.94 89 LEU A N 1
ATOM 670 C CA . LEU A 1 89 ? 6.447 -1.398 -11.958 1.00 76.94 89 LEU A CA 1
ATOM 671 C C . LEU A 1 89 ? 6.046 -2.681 -12.697 1.00 76.94 89 LEU A C 1
ATOM 673 O O . LEU A 1 89 ? 5.013 -3.275 -12.392 1.00 76.94 89 LEU A O 1
ATOM 677 N N . ASN A 1 90 ? 6.865 -3.134 -13.650 1.00 82.94 90 ASN A N 1
ATOM 678 C CA . ASN A 1 90 ? 6.619 -4.398 -14.340 1.00 82.94 90 ASN A CA 1
ATOM 679 C C . ASN A 1 90 ? 6.837 -5.608 -13.417 1.00 82.94 90 ASN A C 1
ATOM 681 O O . ASN A 1 90 ? 6.064 -6.557 -13.506 1.00 82.94 90 ASN A O 1
ATOM 685 N N . GLN A 1 91 ? 7.839 -5.572 -12.533 1.00 82.50 91 GLN A N 1
ATOM 686 C CA . GLN A 1 91 ? 8.092 -6.647 -11.570 1.00 82.50 91 GLN A CA 1
ATOM 687 C C . GLN A 1 91 ? 6.928 -6.785 -10.586 1.00 82.50 91 GLN A C 1
ATOM 689 O O . GLN A 1 91 ? 6.376 -7.866 -10.437 1.00 82.50 91 GLN A O 1
ATOM 694 N N . LEU A 1 92 ? 6.464 -5.674 -10.013 1.00 80.31 92 LEU A N 1
ATOM 695 C CA . LEU A 1 92 ? 5.296 -5.675 -9.130 1.00 80.31 92 LEU A CA 1
ATOM 696 C C . LEU A 1 92 ? 4.014 -6.137 -9.830 1.00 80.31 92 LEU A C 1
ATOM 698 O O . LEU A 1 92 ? 3.146 -6.739 -9.198 1.00 80.31 92 LEU A O 1
ATOM 702 N N . ALA A 1 93 ? 3.881 -5.862 -11.129 1.00 83.38 93 ALA A N 1
ATOM 703 C CA . ALA A 1 93 ? 2.773 -6.387 -11.912 1.00 83.38 93 ALA A CA 1
ATOM 704 C C . ALA A 1 93 ? 2.896 -7.900 -12.162 1.00 83.38 93 ALA A C 1
ATOM 706 O O . ALA A 1 93 ? 1.893 -8.609 -12.126 1.00 83.38 93 ALA A O 1
ATOM 707 N N . ALA A 1 94 ? 4.113 -8.404 -12.383 1.00 83.25 94 ALA A N 1
ATOM 708 C CA . ALA A 1 94 ? 4.380 -9.834 -12.529 1.00 83.25 94 ALA A CA 1
ATOM 709 C C . ALA A 1 94 ? 4.140 -10.605 -11.222 1.00 83.25 94 ALA A C 1
ATOM 711 O O . ALA A 1 94 ? 3.588 -11.702 -11.257 1.00 83.25 94 ALA A O 1
ATOM 712 N N . ASP A 1 95 ? 4.470 -9.995 -10.083 1.00 81.38 95 ASP A N 1
ATOM 713 C CA . ASP A 1 95 ? 4.251 -10.550 -8.743 1.00 81.38 95 ASP A CA 1
ATOM 714 C C . ASP A 1 95 ? 2.778 -10.436 -8.290 1.00 81.38 95 ASP A C 1
ATOM 716 O O . ASP A 1 95 ? 2.426 -10.800 -7.170 1.00 81.38 95 ASP A O 1
ATOM 720 N N . GLY A 1 96 ? 1.895 -9.936 -9.164 1.00 80.00 96 GLY A N 1
ATOM 721 C CA . GLY A 1 96 ? 0.451 -9.879 -8.942 1.00 80.00 96 GLY A CA 1
ATOM 722 C C . GLY A 1 96 ? -0.007 -8.771 -7.998 1.00 80.00 96 GLY A C 1
ATOM 723 O O . GLY A 1 96 ? -1.187 -8.720 -7.675 1.00 80.00 96 GLY A O 1
ATOM 724 N N . LEU A 1 97 ? 0.888 -7.877 -7.573 1.00 80.06 97 LEU A N 1
ATOM 725 C CA . LEU A 1 97 ? 0.580 -6.765 -6.669 1.00 80.06 97 LEU A CA 1
ATOM 726 C C . LEU A 1 97 ? 0.038 -5.536 -7.383 1.00 80.06 97 LEU A C 1
ATOM 728 O O . LEU A 1 97 ? -0.682 -4.742 -6.784 1.00 80.06 97 LEU A O 1
ATOM 732 N N . LEU A 1 98 ? 0.381 -5.368 -8.657 1.00 81.50 98 LEU A N 1
ATOM 733 C CA . LEU A 1 98 ? -0.147 -4.302 -9.494 1.00 81.50 98 LEU A CA 1
ATOM 734 C C . LEU A 1 98 ? -0.834 -4.878 -10.722 1.00 81.50 98 LEU A C 1
ATOM 736 O O . LEU A 1 98 ? -0.370 -5.826 -11.346 1.00 81.50 98 LEU A O 1
ATOM 740 N N . VAL A 1 99 ? -1.908 -4.227 -11.137 1.00 79.44 99 VAL A N 1
ATOM 741 C CA . VAL A 1 99 ? -2.527 -4.456 -12.433 1.00 79.44 99 VAL A CA 1
ATOM 742 C C . VAL A 1 99 ? -2.169 -3.284 -13.326 1.00 79.44 99 VAL A C 1
ATOM 744 O O . VAL A 1 99 ? -2.422 -2.119 -13.010 1.00 79.44 99 VAL A O 1
ATOM 747 N N . LYS A 1 100 ? -1.531 -3.595 -14.452 1.00 82.25 100 LYS A N 1
ATOM 748 C CA . LYS A 1 100 ? -1.206 -2.613 -15.480 1.00 82.25 100 LYS A CA 1
ATOM 749 C C . LYS A 1 100 ? -2.437 -2.347 -16.333 1.00 82.25 100 LYS A C 1
ATOM 751 O O . LYS A 1 100 ? -2.944 -3.245 -17.001 1.00 82.25 100 LYS A O 1
ATOM 756 N N . HIS A 1 101 ? -2.849 -1.093 -16.389 1.00 78.12 101 HIS A N 1
ATOM 757 C CA . HIS A 1 101 ? -3.927 -0.623 -17.242 1.00 78.12 101 HIS A CA 1
ATOM 758 C C . HIS A 1 101 ? -3.398 0.376 -18.268 1.00 78.12 101 HIS A C 1
ATOM 760 O O . HIS A 1 101 ? -2.496 1.172 -18.002 1.00 78.12 101 HIS A O 1
ATOM 766 N N . ARG A 1 102 ? -3.973 0.343 -19.469 1.00 74.56 102 ARG A N 1
ATOM 767 C CA . ARG A 1 102 ? -3.623 1.265 -20.549 1.00 74.56 102 ARG A CA 1
ATOM 768 C C . ARG A 1 102 ? -4.678 2.361 -20.639 1.00 74.56 102 ARG A C 1
ATOM 770 O O . ARG A 1 102 ? -5.843 2.058 -20.880 1.00 74.56 102 ARG A O 1
ATOM 777 N N . LEU A 1 103 ? -4.264 3.619 -20.502 1.00 64.25 103 LEU A N 1
ATOM 778 C CA . LEU A 1 103 ? -5.109 4.793 -20.716 1.00 64.25 103 LEU A CA 1
ATOM 779 C C . LEU A 1 103 ? -4.544 5.612 -21.877 1.00 64.25 103 LEU A C 1
ATOM 781 O O . LEU A 1 103 ? -3.519 6.274 -21.749 1.00 64.25 103 LEU A O 1
ATOM 785 N N . ALA A 1 104 ? -5.213 5.551 -23.030 1.00 72.88 104 ALA A N 1
ATOM 786 C CA . ALA A 1 104 ? -4.772 6.196 -24.267 1.00 72.88 104 ALA A CA 1
ATOM 787 C C . ALA A 1 104 ? -3.311 5.843 -24.642 1.00 72.88 104 ALA A C 1
ATOM 789 O O . ALA A 1 104 ? -3.041 4.749 -25.154 1.00 72.88 104 ALA A O 1
ATOM 790 N N . THR A 1 105 ? -2.370 6.759 -24.398 1.00 61.53 105 THR A N 1
ATOM 791 C CA . THR A 1 105 ? -0.938 6.623 -24.708 1.00 61.53 105 THR A CA 1
ATOM 792 C C . THR A 1 105 ? -0.072 6.266 -23.501 1.00 61.53 105 THR A C 1
ATOM 794 O O . THR A 1 105 ? 1.105 5.961 -23.685 1.00 61.53 105 THR A O 1
ATOM 797 N N . THR A 1 106 ? -0.623 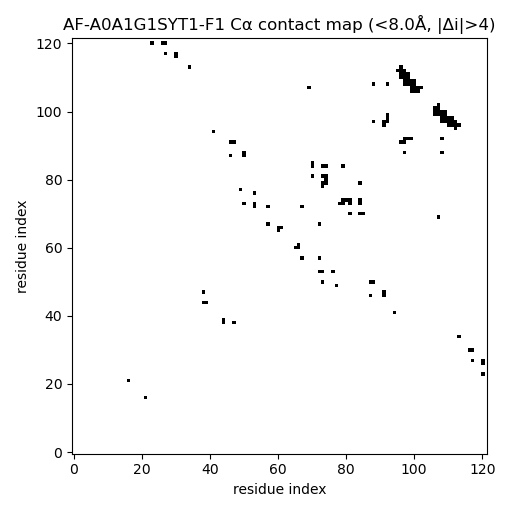6.262 -22.286 1.00 53.31 106 THR A N 1
ATOM 798 C CA . THR A 1 106 ? 0.122 5.995 -21.052 1.00 53.31 106 THR A CA 1
ATOM 799 C C . THR A 1 106 ? -0.344 4.705 -20.385 1.00 53.31 106 THR A C 1
ATOM 801 O O . THR A 1 106 ? -1.488 4.267 -20.523 1.00 53.31 106 THR A O 1
ATOM 804 N N . ASN A 1 107 ? 0.577 4.056 -19.676 1.00 67.50 107 ASN A N 1
ATOM 805 C CA . ASN A 1 107 ? 0.240 2.953 -18.786 1.00 67.50 107 ASN A CA 1
ATOM 806 C C . ASN A 1 107 ? 0.145 3.505 -17.366 1.00 67.50 107 ASN A C 1
ATOM 808 O O . ASN A 1 107 ? 1.007 4.279 -16.953 1.00 67.50 107 ASN A O 1
ATOM 812 N N . TYR A 1 108 ? -0.875 3.087 -16.632 1.00 68.56 108 TYR A N 1
ATOM 813 C CA . TYR A 1 108 ? -0.991 3.315 -15.200 1.00 68.56 108 TYR A CA 1
ATOM 814 C C . TYR A 1 108 ? -1.063 1.971 -14.484 1.00 68.56 108 TYR A C 1
ATOM 816 O O . TYR A 1 108 ? -1.493 0.972 -15.063 1.00 68.56 108 TYR A O 1
ATOM 824 N N . TYR A 1 109 ? -0.601 1.936 -13.243 1.00 74.25 109 TYR A N 1
ATOM 825 C CA . TYR A 1 109 ? -0.574 0.720 -12.440 1.00 74.25 109 TYR A CA 1
ATOM 826 C C . TYR A 1 109 ? -1.484 0.926 -11.238 1.00 74.25 109 TYR A C 1
ATOM 828 O O . TYR A 1 109 ? -1.431 1.974 -10.600 1.00 74.25 109 TYR A O 1
ATOM 836 N N . VAL A 1 110 ? -2.345 -0.050 -10.969 1.00 72.00 110 VAL A N 1
ATOM 837 C CA . VAL A 1 110 ? -3.304 -0.007 -9.862 1.00 72.00 110 VAL A CA 1
ATOM 838 C C . VAL A 1 110 ? -3.009 -1.160 -8.925 1.00 72.00 110 VAL A C 1
ATOM 840 O O . VAL A 1 110 ? -2.907 -2.301 -9.372 1.00 72.00 110 VAL A O 1
ATOM 843 N N . ASN A 1 111 ? -2.921 -0.886 -7.626 1.00 77.12 111 ASN A N 1
ATOM 844 C CA . ASN A 1 111 ? -2.846 -1.926 -6.605 1.00 77.12 111 ASN A CA 1
ATOM 845 C C . ASN A 1 111 ? -4.233 -2.540 -6.365 1.00 77.12 111 ASN A C 1
ATOM 847 O O . ASN A 1 111 ? -4.892 -2.308 -5.351 1.00 77.12 111 ASN A O 1
ATOM 851 N N . GLN A 1 112 ? -4.712 -3.278 -7.364 1.00 76.06 112 GLN A N 1
ATOM 852 C CA . GLN A 1 112 ? -6.021 -3.913 -7.332 1.00 76.06 112 GLN A CA 1
ATOM 853 C C . GLN A 1 112 ? -6.172 -4.945 -6.198 1.00 76.06 112 GLN A C 1
ATOM 855 O O . GLN A 1 112 ? -7.218 -4.918 -5.554 1.00 76.06 112 GLN A O 1
ATOM 860 N N . PRO A 1 113 ? -5.164 -5.776 -5.859 1.00 73.12 113 PRO A N 1
ATOM 861 C CA . PRO A 1 113 ? -5.251 -6.655 -4.693 1.00 73.12 113 PRO A CA 1
ATOM 862 C C . PRO A 1 113 ? -5.461 -5.883 -3.389 1.00 73.12 113 PRO A C 1
ATOM 864 O O . PRO A 1 113 ? -6.311 -6.262 -2.588 1.00 73.12 113 PRO A O 1
ATOM 867 N N . LEU A 1 114 ? -4.748 -4.768 -3.185 1.00 70.81 114 LEU A N 1
ATOM 868 C CA . LEU A 1 114 ? -4.972 -3.901 -2.027 1.00 70.81 114 LEU A CA 1
ATOM 869 C C . LEU A 1 114 ? -6.384 -3.312 -2.041 1.00 70.81 114 LEU A C 1
ATOM 871 O O . LEU A 1 114 ? -7.051 -3.306 -1.011 1.00 70.81 114 LEU A O 1
ATOM 875 N N . PHE A 1 115 ? -6.860 -2.846 -3.196 1.00 70.44 115 PHE A N 1
ATOM 876 C CA . PHE A 1 115 ? -8.212 -2.307 -3.318 1.00 70.44 115 PHE A CA 1
ATOM 877 C C . PHE A 1 115 ? -9.281 -3.354 -2.982 1.00 70.44 115 PHE A C 1
ATOM 879 O O . PHE A 1 115 ? -10.191 -3.072 -2.209 1.00 70.44 115 PHE A O 1
ATOM 886 N N . GLU A 1 116 ? -9.165 -4.573 -3.509 1.00 74.50 116 GLU A N 1
ATOM 887 C CA . GLU A 1 116 ? -10.090 -5.678 -3.233 1.00 74.50 116 GLU A CA 1
ATOM 888 C C . GLU A 1 116 ? -10.059 -6.090 -1.758 1.00 74.50 116 GLU A C 1
ATOM 890 O O . GLU A 1 116 ? -11.102 -6.314 -1.140 1.00 74.50 116 GLU A O 1
ATOM 895 N N . LEU A 1 117 ? -8.865 -6.133 -1.171 1.00 72.81 117 LEU A N 1
ATOM 896 C CA . LEU A 1 117 ? -8.643 -6.413 0.241 1.00 72.81 117 LEU A CA 1
ATOM 897 C C . LEU A 1 117 ? -9.296 -5.351 1.136 1.00 72.81 117 LEU A C 1
ATOM 899 O O . LEU A 1 117 ? -9.979 -5.706 2.095 1.00 72.81 117 LEU A O 1
ATOM 903 N N . LEU A 1 118 ? -9.174 -4.067 0.789 1.00 67.56 118 LEU A N 1
ATOM 904 C CA . LEU A 1 118 ? -9.833 -2.963 1.493 1.00 67.56 118 LEU A CA 1
ATOM 905 C C . LEU A 1 118 ? -11.352 -2.940 1.264 1.00 67.56 118 LEU A C 1
ATOM 907 O O . LEU A 1 118 ? -12.107 -2.698 2.205 1.00 67.56 118 LEU A O 1
ATOM 911 N N . ALA A 1 119 ? -11.824 -3.246 0.054 1.00 72.31 119 ALA A N 1
ATOM 912 C CA . ALA A 1 119 ? -13.248 -3.283 -0.281 1.00 72.31 119 ALA A CA 1
ATOM 913 C C . ALA A 1 119 ? -14.009 -4.371 0.496 1.00 72.31 119 ALA A C 1
ATOM 915 O O . ALA A 1 119 ? -15.186 -4.201 0.805 1.00 72.31 119 ALA A O 1
AT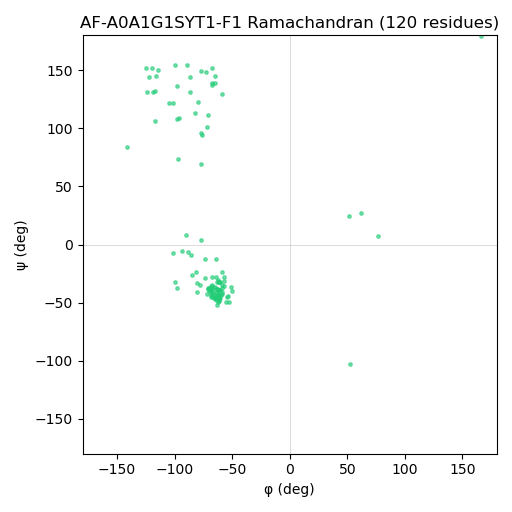OM 916 N N . ARG A 1 120 ? -13.336 -5.464 0.884 1.00 72.06 120 ARG A N 1
ATOM 917 C CA . ARG A 1 120 ? -13.903 -6.527 1.739 1.00 72.06 120 ARG A CA 1
ATOM 918 C C . ARG A 1 120 ? -14.054 -6.121 3.210 1.00 72.06 120 ARG A C 1
ATOM 920 O O . ARG A 1 120 ? -14.721 -6.832 3.958 1.00 72.06 120 ARG A O 1
ATOM 927 N N . LEU A 1 121 ? -13.448 -5.006 3.634 1.00 59.97 121 LEU A N 1
ATOM 928 C CA . LEU A 1 121 ? -13.559 -4.454 4.996 1.00 59.97 121 LEU A CA 1
ATOM 929 C C . LEU A 1 121 ? -14.756 -3.494 5.170 1.00 59.97 121 LEU A C 1
ATOM 931 O O . LEU A 1 121 ? -15.015 -3.026 6.292 1.00 59.97 121 LEU A O 1
ATOM 935 N N . GLY A 1 122 ? -15.446 -3.177 4.066 1.00 54.19 122 GLY A N 1
ATOM 936 C CA . GLY A 1 122 ? -16.611 -2.289 3.988 1.00 54.19 122 GLY A CA 1
ATOM 937 C C . GLY A 1 122 ? -17.828 -2.839 4.701 1.00 54.19 122 GLY A C 1
ATOM 938 O O . GLY A 1 122 ? -18.367 -3.857 4.224 1.00 54.19 122 GLY A O 1
#

InterPro domains:
  IPR025758 Fic/DOC N-terminal [PF13784] (22-82)

Sequence (122 aa):
MSLTWQPNLLPPSGELETRAVLKKLPAARAALAELKGIVATIPNESILLDTLPLQEAKDSSAVENIITTHDELFQAELKVSRPTAASYLNQLAADGLLVKHRLATTNYYVNQPLFELLARLG

Secondary structure (DSSP, 8-state):
------PPPSSPSS--S-HHHHHHHHHHHHHHHHHHHHHTTSTTTHHHHHHHHHHHHHHHHHHTT----HHHHHHHHH---HHHHHHHHHHHHHTTS-EEEEETTEEEEE-HHHHHHHHTT-

Radius of gyration: 18.76 Å; Cα contacts (8 Å, |Δi|>4): 74; chains: 1; bounding box: 35×51×51 Å

Mean predicted aligned error: 11.29 Å

Organism: NCBI:txid1908235